Protein AF-A0A3N0DU32-F1 (afdb_monomer_lite)

Secondary structure (DSSP, 8-state):
--BPPSTTSPPB--EEEEEEEE--SSSSPEEEEEEEEEETTTTEEEEEEEEGGG------------

Organism: NCBI:txid1542737

Structure (mmCIF, N/CA/C/O backbone):
data_AF-A0A3N0DU32-F1
#
_entry.id   AF-A0A3N0DU32-F1
#
loop_
_atom_site.group_PDB
_atom_site.id
_atom_site.type_symbol
_atom_site.label_atom_id
_atom_site.label_alt_id
_atom_site.label_comp_id
_atom_site.label_asym_id
_atom_site.label_entity_id
_atom_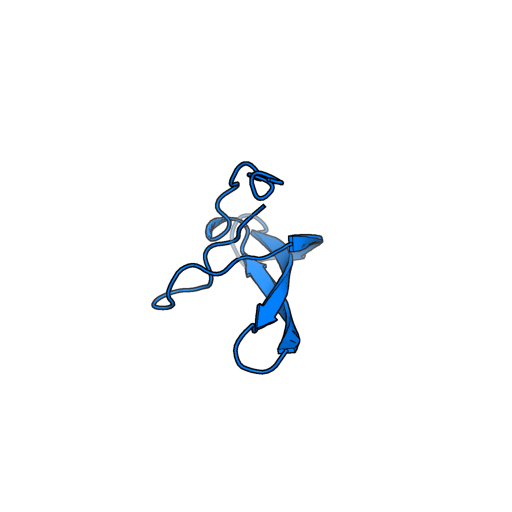site.label_seq_id
_atom_site.pdbx_PDB_ins_code
_atom_site.Cartn_x
_atom_site.Cartn_y
_atom_site.Cartn_z
_atom_site.occupancy
_atom_site.B_iso_or_equiv
_atom_site.auth_seq_id
_atom_site.auth_comp_id
_atom_site.auth_asym_id
_atom_site.auth_atom_id
_atom_site.pdbx_PDB_model_num
ATOM 1 N N . MET A 1 1 ? -1.189 4.701 7.957 1.00 50.03 1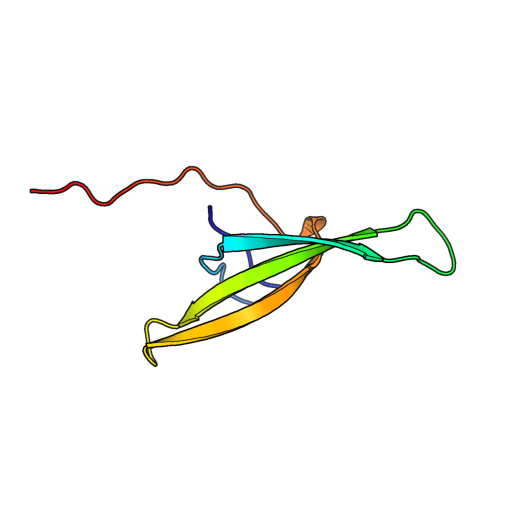 MET A N 1
ATOM 2 C CA . MET A 1 1 ? -0.750 4.856 6.556 1.00 50.03 1 MET A CA 1
ATOM 3 C C . MET A 1 1 ? -1.582 3.866 5.761 1.00 50.03 1 MET A C 1
ATOM 5 O O . MET A 1 1 ? -1.764 2.767 6.259 1.00 50.03 1 MET A O 1
ATOM 9 N N . TRP A 1 2 ? -2.210 4.283 4.665 1.00 55.69 2 TRP A N 1
ATOM 10 C CA . TRP A 1 2 ? -3.064 3.426 3.829 1.00 55.69 2 TRP A CA 1
ATOM 11 C C . TRP A 1 2 ? -2.430 3.371 2.440 1.00 55.69 2 TRP A C 1
ATOM 13 O O . TRP A 1 2 ? -1.732 4.314 2.084 1.00 55.69 2 TRP A O 1
ATOM 23 N N . VAL A 1 3 ? -2.607 2.288 1.687 1.00 53.22 3 VAL A N 1
ATOM 24 C CA . VAL A 1 3 ? -1.933 2.073 0.400 1.00 53.22 3 VAL A CA 1
ATOM 25 C C . VAL A 1 3 ? -2.974 1.662 -0.633 1.00 53.22 3 VAL A C 1
ATOM 27 O O . VAL A 1 3 ? -3.553 0.588 -0.538 1.00 53.22 3 VAL A O 1
ATOM 30 N N . LEU A 1 4 ? -3.218 2.494 -1.645 1.00 49.25 4 LEU A N 1
ATOM 31 C CA . LEU A 1 4 ? -4.099 2.102 -2.741 1.00 49.25 4 LEU A CA 1
ATOM 32 C C . LEU A 1 4 ? -3.518 0.851 -3.431 1.00 49.25 4 LEU A C 1
ATOM 34 O O . LEU A 1 4 ? -2.400 0.876 -3.939 1.00 49.25 4 LEU A O 1
ATOM 38 N N . GLY A 1 5 ? -4.259 -0.259 -3.388 1.00 44.72 5 GLY A N 1
ATOM 39 C CA . GLY A 1 5 ? -3.891 -1.490 -4.082 1.00 44.72 5 GLY A CA 1
ATOM 40 C C . GLY A 1 5 ? -4.006 -1.324 -5.598 1.00 44.72 5 GLY A C 1
ATOM 41 O O . GLY A 1 5 ? -4.696 -0.429 -6.083 1.00 44.72 5 GLY A O 1
ATOM 42 N N . ALA A 1 6 ? -3.300 -2.189 -6.324 1.00 47.09 6 ALA A N 1
ATOM 43 C CA . ALA A 1 6 ? -3.073 -2.151 -7.767 1.00 47.09 6 ALA A CA 1
ATOM 44 C C . ALA A 1 6 ? -4.334 -1.997 -8.658 1.00 47.09 6 ALA A C 1
ATOM 46 O O . ALA A 1 6 ? -5.465 -2.232 -8.237 1.00 47.09 6 ALA A O 1
ATOM 47 N N . PHE A 1 7 ? -4.083 -1.622 -9.923 1.00 44.31 7 PHE A N 1
ATOM 48 C CA . PHE A 1 7 ? -5.015 -1.494 -11.059 1.00 44.31 7 PHE A CA 1
ATOM 49 C C . PHE A 1 7 ? -6.338 -2.286 -10.898 1.00 44.31 7 PHE A C 1
ATOM 51 O O . PHE A 1 7 ? -6.329 -3.513 -10.859 1.00 44.31 7 PHE A O 1
ATOM 58 N N . ASN A 1 8 ? -7.474 -1.572 -10.869 1.00 48.31 8 ASN A N 1
ATOM 59 C CA . ASN A 1 8 ? -8.857 -2.080 -10.758 1.00 48.31 8 ASN A CA 1
ATOM 60 C C . ASN A 1 8 ? -9.309 -2.680 -9.408 1.00 48.31 8 ASN A C 1
ATOM 62 O O . ASN A 1 8 ? -10.424 -3.199 -9.334 1.00 48.31 8 ASN A O 1
ATOM 66 N N . ALA A 1 9 ? -8.532 -2.575 -8.326 1.00 58.50 9 ALA A N 1
ATOM 67 C CA . ALA A 1 9 ? -8.996 -2.939 -6.984 1.00 58.50 9 ALA A CA 1
ATOM 68 C C . ALA A 1 9 ? -9.445 -1.714 -6.165 1.00 58.50 9 ALA A C 1
ATOM 70 O O . ALA A 1 9 ? -8.928 -0.609 -6.323 1.00 58.50 9 ALA A O 1
ATOM 71 N N . ALA A 1 10 ? -10.403 -1.912 -5.250 1.00 65.00 10 ALA A N 1
ATOM 72 C CA . ALA A 1 10 ? -10.741 -0.895 -4.256 1.00 65.00 10 ALA A CA 1
ATOM 73 C C . ALA A 1 10 ? -9.504 -0.572 -3.387 1.00 65.00 10 ALA A C 1
ATOM 75 O O . ALA A 1 10 ? -8.742 -1.492 -3.073 1.00 65.00 10 ALA A O 1
ATOM 76 N N . PRO A 1 11 ? -9.303 0.691 -2.968 1.00 70.06 11 PRO A N 1
ATOM 77 C CA . PRO A 1 11 ? -8.210 1.074 -2.075 1.00 70.06 11 PRO A CA 1
ATOM 78 C C . PRO A 1 11 ? -8.182 0.215 -0.806 1.00 70.06 11 PRO A C 1
ATOM 80 O O . PRO A 1 11 ? -9.235 -0.026 -0.215 1.00 70.06 11 PRO A O 1
ATOM 83 N N . ARG A 1 12 ? -6.996 -0.223 -0.359 1.00 74.12 12 ARG A N 1
ATOM 84 C CA . ARG A 1 12 ? -6.855 -1.076 0.832 1.00 74.12 12 ARG A CA 1
ATOM 85 C C . ARG A 1 12 ? -5.972 -0.416 1.904 1.00 74.12 12 ARG A C 1
ATOM 87 O O . ARG A 1 12 ? -5.008 0.274 1.591 1.00 74.12 12 ARG A O 1
ATOM 94 N N . PRO A 1 13 ? -6.258 -0.579 3.202 1.00 77.12 13 PRO A N 1
ATOM 95 C CA . PRO A 1 13 ? -5.283 -0.251 4.244 1.00 77.12 13 PRO A CA 1
ATOM 96 C C . PRO A 1 13 ? -4.031 -1.080 4.058 1.00 77.12 13 PRO A C 1
ATOM 98 O O . PRO A 1 13 ? -4.146 -2.284 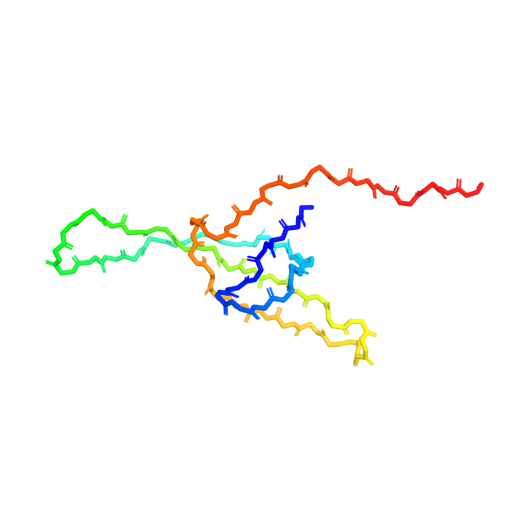3.866 1.00 77.12 13 PRO A O 1
ATOM 101 N N . GLY A 1 14 ? -2.857 -0.472 4.183 1.00 82.31 14 GLY A N 1
ATOM 102 C CA . GLY A 1 14 ? -1.601 -1.204 4.138 1.00 82.31 14 GLY A CA 1
ATOM 103 C C . GLY A 1 14 ? -0.482 -0.469 4.859 1.00 82.31 14 GLY A C 1
ATOM 104 O O . GLY A 1 14 ? -0.386 0.758 4.782 1.00 82.31 14 GLY A O 1
ATOM 105 N N . LEU A 1 15 ? 0.366 -1.219 5.558 1.00 86.19 15 LEU A N 1
ATOM 106 C CA . LEU A 1 15 ? 1.568 -0.713 6.207 1.00 86.19 15 LEU A CA 1
ATOM 107 C C . LEU A 1 15 ? 2.789 -1.034 5.349 1.00 86.19 15 LEU A C 1
ATOM 109 O O . LEU A 1 15 ? 3.074 -2.198 5.083 1.00 86.19 15 LEU A O 1
ATOM 113 N N . VAL A 1 16 ? 3.534 -0.003 4.959 1.00 89.31 16 VAL A N 1
ATOM 114 C CA . VAL A 1 16 ? 4.841 -0.185 4.324 1.00 89.31 16 VAL A CA 1
ATOM 115 C C . VAL A 1 16 ? 5.848 -0.636 5.379 1.00 89.31 16 VAL A C 1
ATOM 117 O O . VAL A 1 16 ? 6.054 0.069 6.366 1.00 89.31 16 VAL A O 1
ATOM 120 N N . ILE A 1 17 ? 6.485 -1.787 5.155 1.00 92.50 17 ILE A N 1
ATOM 121 C 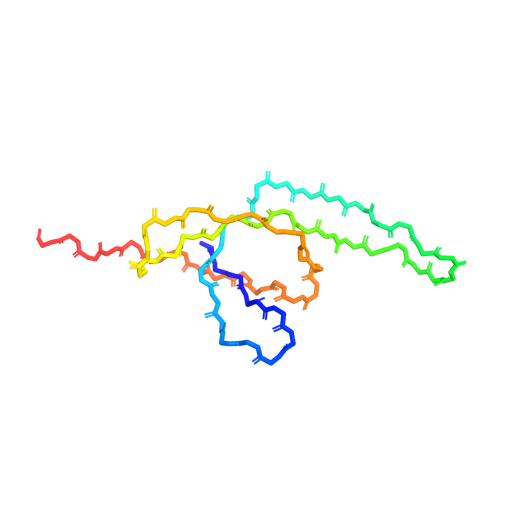CA . ILE A 1 17 ? 7.483 -2.359 6.077 1.00 92.50 17 ILE A CA 1
ATOM 122 C C . ILE A 1 17 ? 8.899 -2.415 5.491 1.00 92.50 17 ILE A C 1
ATOM 124 O O . ILE A 1 17 ? 9.863 -2.534 6.240 1.00 92.50 17 ILE A O 1
ATOM 128 N N . ALA A 1 18 ? 9.043 -2.322 4.168 1.00 93.81 18 ALA A N 1
ATOM 129 C CA . ALA A 1 18 ? 10.341 -2.296 3.497 1.00 93.81 18 ALA A CA 1
ATOM 130 C C . ALA A 1 18 ? 10.244 -1.615 2.129 1.00 93.81 18 ALA A C 1
ATOM 132 O O . ALA A 1 18 ? 9.170 -1.560 1.531 1.00 93.81 18 ALA A O 1
ATOM 133 N N . TRP A 1 19 ? 11.385 -1.161 1.613 1.00 95.62 19 TRP A N 1
ATOM 134 C CA . TRP A 1 19 ? 11.532 -0.618 0.264 1.00 95.62 19 TRP A CA 1
ATOM 135 C C . TRP A 1 19 ? 12.577 -1.412 -0.509 1.00 95.62 19 TRP A C 1
ATOM 137 O O . TRP A 1 19 ? 13.567 -1.865 0.066 1.00 95.62 19 TRP A O 1
ATOM 147 N N . ARG A 1 20 ? 12.384 -1.541 -1.820 1.00 96.50 20 ARG A N 1
ATOM 148 C CA . ARG A 1 20 ? 13.408 -2.049 -2.733 1.00 96.50 20 ARG A CA 1
ATOM 149 C C . ARG A 1 20 ? 13.399 -1.287 -4.044 1.00 96.50 20 ARG A C 1
ATOM 151 O O . ARG A 1 20 ? 12.349 -0.845 -4.513 1.00 96.50 20 ARG A O 1
ATOM 158 N N . GLN A 1 21 ? 14.568 -1.207 -4.657 1.00 96.38 21 GLN A N 1
ATOM 159 C CA . GLN A 1 21 ? 14.720 -0.699 -6.008 1.00 96.38 21 GLN A CA 1
ATOM 160 C C . GLN A 1 21 ? 14.655 -1.867 -7.001 1.00 96.38 21 GLN A C 1
ATOM 162 O O . GLN A 1 21 ? 15.237 -2.926 -6.767 1.00 96.38 21 GLN A O 1
ATOM 167 N N . VAL A 1 22 ? 13.930 -1.684 -8.099 1.00 94.75 22 VAL A N 1
ATOM 168 C CA . VAL A 1 22 ? 13.780 -2.653 -9.186 1.00 94.75 22 VAL A CA 1
ATOM 169 C C . VAL A 1 22 ? 14.451 -2.073 -10.421 1.00 94.75 22 VAL A C 1
ATOM 171 O O . VAL A 1 22 ? 14.019 -1.044 -10.948 1.00 94.75 22 VAL A O 1
ATOM 174 N N . ALA A 1 23 ? 15.525 -2.723 -10.864 1.00 93.44 23 ALA A N 1
ATOM 175 C CA . ALA A 1 23 ? 16.228 -2.342 -12.079 1.00 93.44 23 ALA A CA 1
ATOM 176 C C . ALA A 1 23 ? 15.337 -2.575 -13.308 1.00 93.44 23 ALA A C 1
ATOM 178 O O . ALA A 1 23 ? 14.646 -3.591 -13.403 1.00 93.44 23 ALA A O 1
ATOM 179 N N . GLN A 1 24 ? 15.367 -1.635 -14.250 1.00 87.06 24 GLN A N 1
ATOM 180 C CA . GLN A 1 24 ? 14.723 -1.775 -15.552 1.00 87.06 24 GLN A CA 1
ATOM 181 C C . GLN A 1 24 ? 15.782 -1.970 -16.633 1.00 87.06 24 GLN A C 1
ATOM 183 O O . GLN A 1 24 ? 16.875 -1.417 -16.542 1.00 87.06 24 GLN A O 1
ATOM 188 N N . LEU A 1 25 ? 15.451 -2.744 -17.669 1.00 86.50 25 LEU A N 1
ATOM 189 C CA . LEU A 1 25 ? 16.333 -2.939 -18.826 1.00 86.50 25 LEU A CA 1
ATOM 190 C C . LEU A 1 25 ? 16.523 -1.645 -19.633 1.00 86.50 25 LEU A C 1
ATOM 192 O O . LEU A 1 25 ? 17.568 -1.448 -20.242 1.00 86.50 25 LEU A O 1
ATOM 196 N N . ALA A 1 26 ? 15.522 -0.765 -19.625 1.00 88.25 26 ALA A N 1
ATOM 197 C CA . ALA A 1 26 ? 15.575 0.551 -20.240 1.00 88.25 26 ALA A CA 1
ATOM 198 C C . ALA A 1 26 ? 14.799 1.546 -19.369 1.00 88.25 26 ALA A C 1
ATOM 200 O O . ALA A 1 26 ? 13.668 1.263 -18.981 1.00 88.25 26 ALA A O 1
ATOM 201 N N . GLY A 1 27 ? 15.402 2.706 -19.093 1.00 85.88 27 GLY A N 1
ATOM 202 C CA . GLY A 1 27 ? 14.811 3.755 -18.260 1.00 85.88 27 GLY A CA 1
ATOM 203 C C . GLY A 1 27 ? 15.319 3.774 -16.812 1.00 85.88 27 GLY A C 1
ATOM 204 O O . GLY A 1 27 ? 16.210 3.005 -16.443 1.00 85.88 27 GLY A O 1
ATOM 205 N N . PRO A 1 28 ? 14.802 4.702 -15.989 1.00 90.00 28 PRO A N 1
ATOM 206 C CA . PRO A 1 28 ? 15.186 4.814 -14.590 1.00 90.00 28 PRO A CA 1
ATOM 207 C C . PRO A 1 28 ? 14.655 3.631 -13.773 1.00 90.00 28 PRO A C 1
ATOM 209 O O . PRO A 1 28 ? 13.535 3.161 -13.971 1.00 90.00 28 PRO A O 1
ATOM 212 N N . SER A 1 29 ? 15.443 3.181 -12.798 1.00 91.81 29 SER A N 1
ATOM 213 C CA . SER A 1 29 ? 15.004 2.164 -11.843 1.00 91.81 29 SE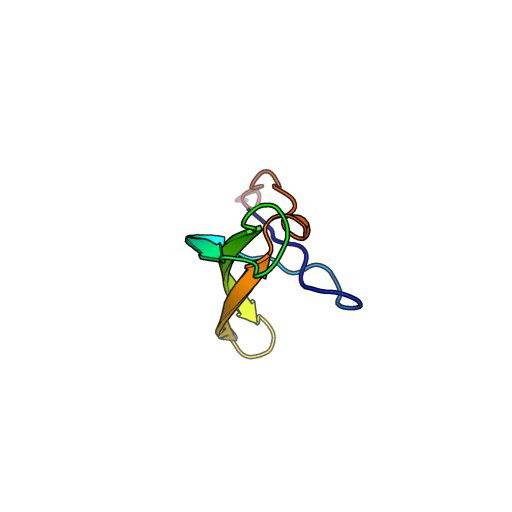R A CA 1
ATOM 214 C C . SER A 1 29 ? 13.744 2.601 -11.093 1.00 91.81 29 SER A C 1
ATOM 216 O O . SER A 1 29 ? 13.624 3.752 -10.666 1.00 91.81 29 SER A O 1
ATOM 218 N N . LEU A 1 30 ? 12.833 1.656 -10.866 1.00 93.31 30 LEU A N 1
ATOM 219 C CA . LEU A 1 30 ? 11.607 1.892 -10.108 1.00 93.31 30 LEU A CA 1
ATOM 220 C C . LEU A 1 30 ? 11.784 1.538 -8.638 1.00 93.31 30 LEU A C 1
ATOM 222 O O . LEU A 1 30 ? 12.664 0.768 -8.265 1.00 93.31 30 LEU A O 1
ATOM 226 N N . TRP A 1 31 ? 10.888 2.055 -7.808 1.00 94.38 31 TRP A N 1
ATOM 227 C CA . TRP A 1 31 ? 10.792 1.684 -6.404 1.00 94.38 31 TRP A CA 1
ATOM 228 C C . TRP A 1 31 ? 9.545 0.848 -6.147 1.00 94.38 31 TRP A C 1
ATOM 230 O O . TRP A 1 31 ? 8.469 1.128 -6.681 1.00 94.38 31 TRP A O 1
ATOM 240 N N . GLN A 1 32 ? 9.694 -0.161 -5.298 1.00 94.38 32 GLN A N 1
ATOM 241 C CA . GLN A 1 32 ? 8.597 -0.929 -4.729 1.00 94.38 32 GLN A CA 1
ATOM 242 C C . GLN A 1 32 ? 8.656 -0.878 -3.206 1.00 94.38 32 GLN A C 1
ATOM 244 O O . GLN A 1 32 ? 9.738 -0.838 -2.617 1.00 94.38 32 GLN A O 1
ATOM 249 N N . ALA A 1 33 ? 7.489 -0.926 -2.581 1.00 92.69 33 ALA A N 1
ATOM 250 C CA . ALA A 1 33 ? 7.332 -1.114 -1.152 1.00 92.69 33 ALA A CA 1
ATOM 251 C C . ALA A 1 33 ? 6.761 -2.502 -0.874 1.00 92.69 33 ALA A C 1
ATOM 253 O O . ALA A 1 33 ? 5.879 -2.960 -1.599 1.00 92.69 33 ALA A O 1
ATOM 254 N N . MET A 1 34 ? 7.243 -3.152 0.181 1.00 93.12 34 MET A N 1
ATOM 255 C CA . MET A 1 34 ? 6.561 -4.301 0.762 1.00 93.12 34 MET A CA 1
ATOM 256 C C . MET A 1 34 ? 5.456 -3.760 1.655 1.00 93.12 34 MET A C 1
ATOM 258 O O . MET A 1 34 ? 5.740 -3.028 2.611 1.00 93.12 34 MET A O 1
ATOM 262 N N . VAL A 1 35 ? 4.218 -4.112 1.339 1.00 90.19 35 VAL A N 1
ATOM 263 C CA . VAL A 1 35 ? 3.032 -3.613 2.021 1.00 90.19 35 VAL A CA 1
ATOM 264 C C . VAL A 1 35 ? 2.309 -4.774 2.675 1.00 90.19 35 VAL A C 1
ATOM 266 O O . VAL A 1 35 ? 2.023 -5.782 2.035 1.00 90.19 35 VAL A O 1
ATOM 269 N N . VAL A 1 36 ? 2.044 -4.628 3.969 1.00 89.62 36 VAL A N 1
ATOM 270 C CA . VAL A 1 36 ? 1.287 -5.589 4.764 1.00 89.62 36 VAL A CA 1
ATOM 271 C C . VAL A 1 36 ? -0.138 -5.087 4.929 1.00 89.62 36 VAL A C 1
ATOM 273 O O . VAL A 1 36 ? -0.354 -3.965 5.387 1.00 89.62 36 VAL A O 1
ATOM 276 N N . HIS A 1 37 ? -1.099 -5.933 4.586 1.00 84.94 37 HIS A N 1
ATOM 277 C CA . HIS A 1 37 ? -2.527 -5.664 4.649 1.00 84.94 37 HIS A CA 1
ATOM 278 C C . HIS A 1 37 ? -3.193 -6.669 5.587 1.00 84.94 37 HIS A C 1
ATOM 280 O O . HIS A 1 37 ? -2.824 -7.844 5.610 1.00 84.94 37 HIS A O 1
ATOM 286 N N . VAL A 1 38 ? -4.190 -6.210 6.339 1.00 83.25 38 VAL A N 1
ATOM 287 C CA . VAL A 1 38 ? -5.070 -7.083 7.122 1.00 83.25 38 VAL A CA 1
ATOM 288 C C . VAL A 1 38 ? -6.353 -7.274 6.323 1.00 83.25 38 VAL A C 1
ATOM 290 O O . VAL A 1 38 ? -6.971 -6.299 5.897 1.00 83.25 38 VAL A O 1
ATOM 293 N N . ASP A 1 39 ? -6.725 -8.526 6.084 1.00 79.25 39 ASP A N 1
ATOM 294 C CA . ASP A 1 39 ? -8.034 -8.879 5.550 1.00 79.25 39 ASP A CA 1
ATOM 295 C C . ASP A 1 39 ? -8.998 -9.095 6.717 1.00 79.25 39 ASP A C 1
ATOM 297 O O . ASP A 1 39 ? -9.014 -10.158 7.342 1.00 79.25 39 ASP A O 1
ATOM 301 N N . ASP A 1 40 ? -9.809 -8.079 7.002 1.00 76.44 40 ASP A N 1
ATOM 302 C CA . ASP A 1 40 ? -10.777 -8.107 8.100 1.00 76.44 40 ASP A CA 1
ATOM 303 C C . ASP A 1 40 ? -11.846 -9.199 7.931 1.00 76.44 40 ASP A C 1
ATOM 305 O O . ASP A 1 40 ? -12.453 -9.615 8.918 1.00 76.44 40 ASP A O 1
ATOM 309 N N . ARG A 1 41 ? -12.093 -9.696 6.707 1.00 80.62 41 ARG A N 1
ATOM 310 C CA . ARG A 1 41 ? -13.101 -10.747 6.478 1.00 80.62 41 ARG A CA 1
ATOM 311 C C . ARG A 1 41 ? -12.638 -12.103 6.986 1.00 80.62 41 ARG A C 1
ATOM 313 O O . ARG A 1 41 ? -13.461 -12.886 7.451 1.00 80.62 41 ARG A O 1
ATOM 320 N N . TYR A 1 42 ? -11.344 -12.379 6.867 1.00 81.62 42 TYR A N 1
ATOM 321 C CA . TYR A 1 42 ? -10.763 -13.680 7.202 1.00 81.62 42 TYR A CA 1
ATOM 322 C C . TYR A 1 42 ? -9.795 -13.618 8.388 1.00 81.62 42 TYR A C 1
ATOM 324 O O . TYR A 1 42 ? -9.299 -14.655 8.821 1.00 81.62 42 TYR A O 1
ATOM 332 N N . GLY A 1 43 ? -9.507 -12.424 8.914 1.00 82.94 43 GLY A N 1
ATOM 333 C CA . GLY A 1 43 ? -8.518 -12.220 9.973 1.00 82.94 43 GLY A CA 1
ATOM 334 C C . GLY A 1 43 ? -7.091 -12.564 9.539 1.00 82.94 43 GLY A C 1
ATOM 335 O O . GLY A 1 43 ? -6.252 -12.879 10.380 1.00 82.94 43 GLY A O 1
ATOM 336 N N . THR A 1 44 ? -6.811 -12.557 8.233 1.00 86.12 44 THR A N 1
ATOM 337 C CA . THR A 1 44 ? -5.508 -12.956 7.690 1.00 86.12 44 THR A CA 1
ATOM 338 C C . THR A 1 44 ? -4.662 -11.751 7.333 1.00 86.12 44 THR A C 1
ATOM 340 O O . THR A 1 44 ? -5.162 -10.771 6.786 1.00 86.12 44 THR A O 1
ATOM 343 N N . THR A 1 45 ? -3.357 -11.869 7.548 1.00 87.19 45 THR A N 1
ATOM 344 C CA . THR A 1 45 ? -2.383 -10.874 7.105 1.00 87.19 45 THR A CA 1
ATOM 345 C C . THR A 1 45 ? -1.774 -11.305 5.778 1.00 87.19 45 THR A C 1
ATOM 347 O O . THR A 1 45 ? -1.293 -12.431 5.652 1.00 87.19 45 THR A O 1
ATOM 350 N N . GLN A 1 46 ? -1.765 -10.409 4.797 1.00 87.38 46 GLN A N 1
ATOM 351 C CA . GLN A 1 46 ? -1.118 -10.622 3.503 1.00 87.38 46 GLN A CA 1
ATOM 352 C C . GLN A 1 46 ? -0.024 -9.580 3.289 1.00 87.38 46 GLN A C 1
ATOM 354 O O . GLN A 1 46 ? -0.147 -8.445 3.743 1.00 87.38 46 GLN A O 1
ATOM 359 N N . ALA A 1 47 ? 1.049 -9.969 2.604 1.00 89.19 47 ALA A N 1
ATOM 360 C CA . ALA A 1 47 ? 2.147 -9.078 2.260 1.00 89.19 47 ALA A CA 1
ATOM 361 C C . ALA A 1 47 ? 2.415 -9.136 0.756 1.00 89.19 47 ALA A C 1
ATOM 363 O O . ALA A 1 47 ? 2.531 -10.226 0.192 1.00 89.19 47 ALA A O 1
ATOM 364 N N . GLU A 1 48 ? 2.533 -7.978 0.114 1.00 89.81 48 GLU A N 1
ATOM 365 C CA . GLU A 1 48 ? 2.799 -7.879 -1.321 1.00 89.81 48 GLU A CA 1
ATOM 366 C C . GLU A 1 48 ? 3.764 -6.738 -1.663 1.00 89.81 48 GLU A C 1
ATOM 368 O O . GLU A 1 48 ? 3.873 -5.742 -0.948 1.00 89.81 48 GLU A O 1
ATOM 373 N N . TRP A 1 49 ? 4.481 -6.886 -2.779 1.00 91.44 49 TRP A N 1
ATOM 374 C CA . TRP A 1 49 ? 5.316 -5.819 -3.329 1.00 91.44 49 TRP A CA 1
ATOM 375 C C . TRP A 1 49 ? 4.492 -4.941 -4.268 1.00 91.44 49 TRP A C 1
ATOM 377 O O . TRP A 1 49 ? 4.062 -5.396 -5.327 1.00 91.44 49 TRP A O 1
ATOM 387 N N . VAL A 1 50 ? 4.348 -3.665 -3.921 1.00 88.75 50 VAL A N 1
ATOM 388 C CA . VAL A 1 50 ? 3.579 -2.674 -4.685 1.00 88.75 50 VAL A CA 1
ATOM 389 C C . VAL A 1 50 ? 4.518 -1.584 -5.187 1.00 88.75 50 VAL A C 1
ATOM 391 O O . VAL A 1 50 ? 5.391 -1.121 -4.452 1.00 88.75 50 VAL A O 1
ATOM 394 N N . PHE A 1 51 ? 4.371 -1.153 -6.442 1.00 89.75 51 PHE A N 1
ATOM 395 C CA . PHE A 1 51 ? 5.167 -0.035 -6.951 1.00 89.75 51 PHE A CA 1
ATOM 396 C C . PHE A 1 51 ? 4.809 1.279 -6.257 1.00 89.75 51 PHE A C 1
ATOM 398 O O . PHE A 1 51 ? 3.644 1.567 -5.988 1.00 89.75 51 PHE A O 1
ATOM 405 N N . ALA A 1 52 ? 5.835 2.091 -6.001 1.00 88.94 52 ALA A N 1
ATOM 406 C CA . ALA A 1 52 ? 5.731 3.330 -5.238 1.00 88.94 52 ALA A CA 1
ATOM 407 C C . ALA A 1 52 ? 4.701 4.318 -5.812 1.00 88.94 52 ALA A C 1
ATOM 409 O O . ALA A 1 52 ? 4.054 5.036 -5.059 1.00 88.94 52 ALA A O 1
ATOM 410 N N . ASN A 1 53 ? 4.517 4.326 -7.134 1.00 87.06 53 ASN A N 1
ATOM 411 C CA . ASN A 1 53 ? 3.560 5.182 -7.838 1.00 87.06 53 ASN A CA 1
ATOM 412 C C . ASN A 1 53 ? 2.085 4.823 -7.581 1.00 87.06 53 ASN A C 1
ATOM 414 O O . ASN A 1 53 ? 1.217 5.631 -7.898 1.00 87.06 53 ASN A O 1
ATOM 418 N N . TYR A 1 54 ? 1.793 3.647 -7.017 1.00 83.62 54 TYR A N 1
ATOM 419 C CA . TYR A 1 54 ? 0.440 3.264 -6.598 1.00 83.62 54 TYR A CA 1
ATOM 420 C C . TYR A 1 54 ? 0.176 3.546 -5.111 1.00 83.62 54 TYR A C 1
ATOM 422 O O . TYR A 1 54 ? -0.957 3.447 -4.647 1.00 83.62 54 TYR A O 1
ATOM 430 N N . LEU A 1 55 ? 1.203 3.934 -4.351 1.00 83.12 55 LEU A N 1
ATOM 431 C CA . LEU A 1 55 ? 1.075 4.231 -2.928 1.00 83.12 55 LEU A CA 1
ATOM 432 C C . LEU A 1 55 ? 0.604 5.675 -2.734 1.00 83.12 55 LEU A C 1
ATOM 434 O O . LEU A 1 55 ? 1.184 6.609 -3.284 1.00 83.12 55 LEU A O 1
ATOM 438 N N . VAL A 1 56 ? -0.402 5.875 -1.883 1.00 82.75 56 VAL A N 1
ATOM 439 C CA . VAL A 1 56 ? -0.880 7.211 -1.503 1.00 82.75 56 VAL A CA 1
ATOM 440 C C . VAL A 1 56 ? -0.716 7.373 0.004 1.00 82.75 56 VAL A C 1
ATOM 442 O O . VAL A 1 56 ? -1.397 6.679 0.750 1.00 82.75 56 VAL A O 1
ATOM 445 N N . PRO A 1 57 ? 0.155 8.266 0.501 1.00 77.25 57 PRO A N 1
ATOM 446 C CA . PRO A 1 57 ? 0.309 8.454 1.935 1.00 77.25 57 PRO A CA 1
ATOM 447 C C . PRO A 1 57 ? -0.973 9.041 2.533 1.00 77.25 57 PRO A C 1
ATOM 449 O O . PRO A 1 57 ? -1.465 10.084 2.111 1.00 77.25 57 PRO A O 1
ATOM 452 N N . VAL A 1 58 ? -1.496 8.385 3.568 1.00 73.50 58 VAL A N 1
ATOM 453 C CA . VAL A 1 58 ? -2.677 8.848 4.308 1.00 73.50 58 VAL A CA 1
ATOM 454 C C . VAL A 1 58 ? -2.330 9.005 5.782 1.00 73.50 58 VAL A C 1
ATOM 456 O O . VAL A 1 58 ? -1.745 8.103 6.399 1.00 73.50 58 VAL A O 1
ATOM 459 N N . LYS A 1 59 ? -2.723 10.146 6.357 1.00 70.69 59 LYS A N 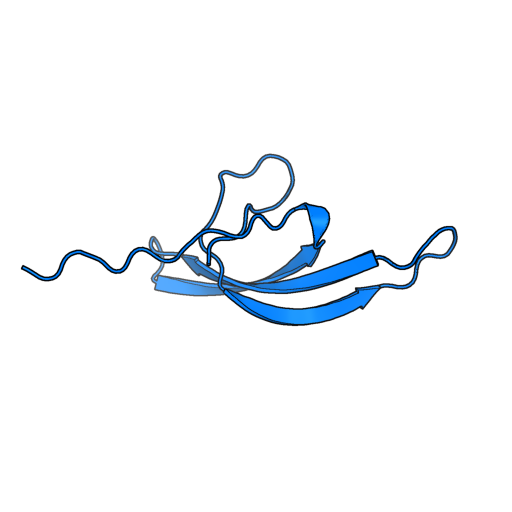1
ATOM 460 C CA . LYS A 1 59 ? -2.579 10.430 7.788 1.00 70.69 59 LYS A CA 1
ATOM 461 C C . LYS A 1 59 ? -3.370 9.401 8.596 1.00 70.69 59 LYS A C 1
ATOM 463 O O . LYS A 1 59 ? -4.552 9.186 8.341 1.00 70.69 59 LYS A O 1
ATOM 468 N N . SER A 1 60 ? -2.719 8.769 9.573 1.00 67.12 60 SER A N 1
ATOM 469 C CA . SER A 1 60 ? -3.420 7.893 10.513 1.00 67.12 60 SER A CA 1
ATOM 470 C C . SER A 1 60 ? -4.431 8.717 11.311 1.00 67.12 60 SER A C 1
ATOM 472 O O . SER A 1 60 ? -4.067 9.756 11.865 1.00 67.12 60 SER A O 1
ATOM 474 N N . LYS A 1 61 ? -5.685 8.269 11.361 1.00 67.50 61 LYS A N 1
ATOM 475 C CA . LYS A 1 61 ? -6.666 8.739 12.338 1.00 67.50 61 LYS A CA 1
ATOM 476 C C . LYS A 1 61 ? -6.924 7.567 13.280 1.00 67.50 61 LYS A C 1
ATOM 478 O O . LYS A 1 61 ? -7.581 6.620 12.847 1.00 67.50 61 LYS A O 1
ATOM 483 N N . PRO A 1 62 ? -6.366 7.568 14.502 1.00 71.38 62 PRO A N 1
ATOM 484 C CA . PRO A 1 62 ? -6.765 6.573 15.483 1.00 71.38 62 PRO A CA 1
ATOM 485 C C . PRO A 1 62 ? -8.279 6.697 15.723 1.00 71.38 62 PRO A C 1
ATOM 487 O O . PRO A 1 62 ? -8.822 7.801 15.582 1.00 71.38 62 PRO A O 1
ATOM 490 N N . PRO A 1 63 ? -8.974 5.594 16.043 1.00 74.44 63 PRO A N 1
ATOM 491 C CA . PRO A 1 63 ? -10.366 5.673 16.459 1.00 74.44 63 PRO A CA 1
ATOM 492 C C . PRO A 1 63 ? -10.477 6.641 17.640 1.00 74.44 63 PRO A C 1
ATOM 494 O O . PRO A 1 63 ? -9.610 6.661 18.516 1.00 74.44 63 PRO A O 1
ATOM 497 N N . ALA A 1 64 ? -11.523 7.469 17.641 1.00 74.69 64 ALA A N 1
ATOM 498 C CA . ALA A 1 64 ? -11.864 8.244 18.822 1.00 74.69 64 ALA A CA 1
ATOM 499 C C . ALA A 1 64 ? -12.229 7.234 19.914 1.00 74.69 64 ALA A C 1
ATOM 501 O O . ALA A 1 64 ? -13.226 6.523 19.798 1.00 74.69 64 ALA A O 1
ATOM 502 N N . ILE A 1 65 ? -11.351 7.096 20.903 1.00 70.88 65 ILE A N 1
ATOM 503 C CA . ILE A 1 65 ? -11.627 6.308 22.100 1.00 70.88 65 ILE A CA 1
ATOM 504 C C . ILE A 1 65 ? -12.792 7.025 22.816 1.00 70.88 65 ILE A C 1
ATOM 506 O O . ILE A 1 65 ? -12.723 8.255 22.904 1.00 70.88 65 ILE A O 1
ATOM 510 N N . PRO A 1 66 ? -13.860 6.320 23.238 1.00 63.75 66 PRO A N 1
ATOM 511 C CA . PRO A 1 66 ? -14.944 6.912 24.022 1.00 63.75 66 PRO A CA 1
ATOM 512 C C . PRO A 1 66 ? -14.458 7.547 25.327 1.00 63.75 66 PRO A C 1
ATOM 514 O O . PRO A 1 66 ? -13.493 7.008 25.919 1.00 63.75 66 PRO A O 1
#

Sequence (66 aa):
MWVLGAFNAAPRPGLVIAWRQVAQLAGPSLWQAMVVHVDDRYGTTQAEWVFANYLVPVKSKPPAIP

pLDDT: mean 79.56, std 14.34, range [44.31, 96.5]

Radius of gyration: 13.97 Å; chains: 1; bounding box: 31×24×44 Å

Foldseek 3Di:
DWFQDDDPDGTFRWDFDDKDWADDPDDDIWIWTWIWGQDPVVRDIDTDTDTPVRGDDDDDDDPDDD